Protein AF-A0AAN6NJM0-F1 (afdb_monomer_lite)

pLDDT: mean 88.99, std 8.84, range [52.94, 98.19]

Radius of gyration: 18.27 Å; chains: 1; bounding box: 36×40×53 Å

Sequence (162 aa):
MVAKKETVDYLEELTAKNPGFTWTGLATNMWLDWALDQGLFPISPSACTATIYDSGNVPSRLFTITMNQLLRLFATELGVKEEEFTVTRVKSADLEKDGHEKLAKGDYMGGINILMAWSFGEGEYNATVKEEDVANGLLGLPRGTEKGVEEWAREYVKSRGI

Foldseek 3Di:
DVVVVVVVVVQVVVCVVDVPDDDDDDDPADPVLVCQVVVVAQDHLVVLEHEAEDPQQDDWPRAPGTNVLLLCLSCVLVVHDSVSRHYHYDYLVVLQVVLVVCVVVVNNVSVSSPVCSLGHHDDPSCPDCPPVNDCCVVVVHDDHDPVNSSVVSNCSCVVVVD

InterPro domains:
  IPR051609 NmrA-type/Isoflavone reductase-like domain-containing protein [PTHR47706] (63-158)

Organism: NCBI:txid241081

Structure (mmCIF, N/CA/C/O backbone):
data_AF-A0AAN6NJM0-F1
#
_entry.id   AF-A0AAN6NJM0-F1
#
loop_
_atom_site.group_PDB
_atom_site.id
_atom_site.type_symbol
_atom_site.label_atom_id
_atom_site.label_alt_id
_atom_site.label_comp_id
_atom_site.label_asym_id
_atom_site.label_entity_id
_atom_site.label_seq_id
_atom_site.pdbx_PDB_ins_code
_atom_site.Cartn_x
_atom_site.Cartn_y
_atom_site.Cartn_z
_atom_site.occupancy
_atom_site.B_iso_or_equiv
_atom_site.auth_seq_id
_atom_site.auth_comp_id
_atom_site.auth_asym_id
_atom_site.auth_atom_id
_atom_site.pdbx_PDB_model_num
ATOM 1 N N . MET A 1 1 ? -3.745 -13.132 -15.757 1.00 52.94 1 MET A N 1
ATOM 2 C CA . MET A 1 1 ? -2.408 -12.811 -15.201 1.00 52.94 1 MET A CA 1
ATOM 3 C C . MET A 1 1 ? -1.279 -13.357 -16.066 1.00 52.94 1 MET A C 1
ATOM 5 O O . MET A 1 1 ? -0.349 -12.605 -16.309 1.00 52.94 1 MET A O 1
ATOM 9 N N . VAL A 1 2 ? -1.401 -14.575 -16.609 1.00 61.72 2 VAL A N 1
ATOM 10 C CA . VAL A 1 2 ? -0.442 -15.177 -17.561 1.00 61.72 2 VAL A CA 1
ATOM 11 C C . VAL A 1 2 ? -0.092 -14.240 -18.733 1.00 61.72 2 VAL A C 1
ATOM 13 O O . VAL A 1 2 ? 1.068 -13.877 -18.881 1.00 61.72 2 VAL A O 1
ATOM 16 N N . ALA A 1 3 ? -1.094 -13.679 -19.419 1.00 79.38 3 ALA A N 1
ATOM 17 C CA . ALA A 1 3 ? -0.875 -12.753 -20.539 1.00 79.38 3 ALA A CA 1
ATOM 18 C C . ALA A 1 3 ? -0.045 -11.496 -20.200 1.00 79.38 3 ALA A C 1
ATOM 20 O O . ALA A 1 3 ? 0.650 -10.968 -21.062 1.00 79.38 3 ALA A O 1
ATOM 21 N N . LYS A 1 4 ? -0.092 -10.997 -18.951 1.00 79.69 4 LYS A N 1
ATOM 22 C CA . LYS A 1 4 ? 0.707 -9.825 -18.546 1.00 79.69 4 LYS A CA 1
ATOM 23 C C . LYS A 1 4 ? 2.188 -10.187 -18.445 1.00 79.69 4 LYS A C 1
ATOM 25 O O . LYS A 1 4 ? 3.017 -9.438 -18.943 1.00 79.69 4 LYS A O 1
ATOM 30 N N . LYS A 1 5 ? 2.500 -11.338 -17.837 1.00 84.25 5 LYS A N 1
ATOM 31 C CA . LYS A 1 5 ? 3.874 -11.848 -17.765 1.00 84.25 5 LYS A CA 1
ATOM 32 C C . LYS A 1 5 ? 4.410 -12.172 -19.159 1.00 84.25 5 LYS A C 1
ATOM 34 O O . LYS A 1 5 ? 5.474 -11.690 -19.507 1.00 84.25 5 LYS A O 1
ATOM 39 N N . GLU A 1 6 ? 3.639 -12.893 -19.969 1.00 90.75 6 GLU A N 1
ATOM 40 C CA . GLU A 1 6 ? 4.032 -13.232 -21.345 1.00 90.75 6 GLU A CA 1
ATOM 41 C C . GLU A 1 6 ? 4.293 -11.985 -22.198 1.00 90.75 6 GLU A C 1
ATOM 43 O O . GLU A 1 6 ? 5.207 -11.974 -23.015 1.00 90.75 6 GLU A O 1
ATOM 48 N N . THR A 1 7 ? 3.526 -10.910 -21.986 1.00 91.62 7 THR A N 1
ATOM 49 C CA . THR A 1 7 ? 3.773 -9.626 -22.659 1.00 91.62 7 THR A CA 1
ATOM 50 C C . THR A 1 7 ? 5.133 -9.045 -22.272 1.00 91.62 7 THR A C 1
ATOM 52 O O . THR A 1 7 ? 5.855 -8.580 -23.146 1.00 91.62 7 THR A O 1
ATOM 55 N N . VAL A 1 8 ? 5.492 -9.065 -20.984 1.00 90.31 8 VAL A N 1
ATOM 56 C CA . VAL A 1 8 ? 6.802 -8.577 -20.516 1.00 90.31 8 VAL A CA 1
ATOM 57 C C . VAL A 1 8 ? 7.928 -9.439 -21.083 1.00 90.31 8 VAL A C 1
ATOM 59 O O . VAL A 1 8 ? 8.849 -8.890 -21.681 1.00 90.31 8 VAL A O 1
ATOM 62 N N . ASP A 1 9 ? 7.800 -10.765 -20.993 1.00 92.56 9 ASP A N 1
ATOM 63 C CA . ASP A 1 9 ? 8.782 -11.714 -21.534 1.00 92.56 9 ASP A CA 1
ATOM 64 C C . ASP A 1 9 ? 8.989 -11.472 -23.051 1.00 92.56 9 ASP A C 1
ATOM 66 O O . ASP A 1 9 ? 10.114 -11.423 -23.550 1.00 92.56 9 ASP A O 1
ATOM 70 N N . TYR A 1 10 ? 7.908 -11.211 -23.796 1.00 93.69 10 TYR A N 1
ATOM 71 C CA . TYR A 1 10 ? 7.975 -10.870 -25.219 1.00 93.69 10 TYR A CA 1
ATOM 72 C C . TYR A 1 10 ? 8.664 -9.521 -25.497 1.00 93.69 10 TYR A C 1
ATOM 74 O O . TYR A 1 10 ? 9.447 -9.405 -26.445 1.00 93.69 10 TYR A O 1
ATOM 82 N N . LEU A 1 11 ? 8.400 -8.491 -24.687 1.00 93.94 11 LEU A N 1
ATOM 83 C CA . LEU A 1 11 ? 9.058 -7.187 -24.819 1.00 93.94 11 LEU A CA 1
ATOM 84 C C . LEU A 1 11 ? 10.568 -7.293 -24.560 1.00 93.94 11 LEU A C 1
ATOM 86 O O . LEU A 1 11 ? 11.359 -6.680 -25.282 1.00 93.94 11 LEU A O 1
ATOM 90 N N . GLU A 1 12 ? 10.983 -8.102 -23.585 1.00 92.44 12 GLU A N 1
ATOM 91 C CA . GLU A 1 12 ? 12.394 -8.404 -23.322 1.00 92.44 12 GLU A CA 1
ATOM 92 C C . GLU A 1 12 ? 13.059 -9.078 -24.531 1.00 92.44 12 GLU A C 1
ATOM 94 O O . GLU A 1 12 ? 14.111 -8.622 -24.992 1.00 92.44 12 GLU A O 1
ATOM 99 N N . GLU A 1 13 ? 12.413 -10.084 -25.129 1.00 95.25 13 GLU A N 1
ATOM 100 C CA . GLU A 1 13 ? 12.913 -10.725 -26.350 1.00 95.25 13 GLU A CA 1
ATOM 101 C C . GLU A 1 13 ? 13.069 -9.750 -27.526 1.00 95.25 13 GLU A C 1
ATOM 103 O O . GLU A 1 13 ? 14.051 -9.821 -28.273 1.00 95.25 13 GLU A O 1
ATOM 108 N N . LEU A 1 14 ? 12.102 -8.850 -27.729 1.00 95.38 14 LEU A N 1
ATOM 109 C CA . LEU A 1 14 ? 12.163 -7.857 -28.802 1.00 95.38 14 LEU A CA 1
ATOM 110 C C . LEU A 1 14 ? 13.321 -6.881 -28.609 1.00 95.38 14 LEU A C 1
ATOM 112 O O . LEU A 1 14 ? 14.000 -6.551 -29.581 1.00 95.38 14 LEU A O 1
ATOM 116 N N . THR A 1 15 ? 13.564 -6.461 -27.370 1.00 95.06 15 THR A N 1
ATOM 117 C CA . THR A 1 15 ? 14.669 -5.561 -27.010 1.00 95.06 15 THR A CA 1
ATOM 118 C C . THR A 1 15 ? 16.018 -6.227 -27.289 1.00 95.06 15 THR A C 1
ATOM 120 O O . THR A 1 15 ? 16.903 -5.614 -27.880 1.00 95.06 15 THR A O 1
ATOM 123 N N . ALA A 1 16 ? 16.154 -7.522 -26.977 1.00 94.25 16 ALA A N 1
ATOM 124 C CA . ALA A 1 16 ? 17.363 -8.290 -27.277 1.00 94.25 16 ALA A CA 1
ATOM 125 C C . ALA A 1 16 ? 17.625 -8.442 -28.790 1.00 94.25 16 ALA A C 1
ATOM 127 O O . ALA A 1 16 ? 18.776 -8.459 -29.225 1.00 94.25 16 ALA A O 1
ATOM 128 N N . LYS A 1 17 ? 16.564 -8.546 -29.603 1.00 96.56 17 LYS A N 1
ATOM 129 C CA . LYS A 1 17 ? 16.654 -8.716 -31.066 1.00 96.56 17 LYS A CA 1
ATOM 130 C C . LYS A 1 17 ? 16.829 -7.393 -31.825 1.00 96.56 17 LYS A C 1
ATOM 132 O O . LYS A 1 17 ? 17.265 -7.419 -32.973 1.00 96.56 17 LYS A O 1
ATOM 137 N N . ASN A 1 18 ? 16.495 -6.252 -31.218 1.00 95.75 18 ASN A N 1
ATOM 138 C CA . ASN A 1 18 ? 16.452 -4.949 -31.886 1.00 95.75 18 ASN A CA 1
ATOM 139 C C . ASN A 1 18 ? 17.183 -3.879 -31.051 1.00 95.75 18 ASN A C 1
ATOM 141 O O . ASN A 1 18 ? 16.547 -3.224 -30.229 1.00 95.75 18 ASN A O 1
ATOM 145 N N . PRO A 1 19 ? 18.485 -3.617 -31.295 1.00 92.12 19 PRO A N 1
ATOM 146 C CA . PRO A 1 19 ? 19.286 -2.696 -30.473 1.00 92.12 19 PRO A CA 1
ATOM 147 C C . PRO A 1 19 ? 18.776 -1.246 -30.387 1.00 92.12 19 PRO A C 1
ATOM 149 O O . PRO A 1 19 ? 19.185 -0.508 -29.498 1.00 92.12 19 PRO A O 1
ATOM 152 N N . GLY A 1 20 ? 17.918 -0.816 -31.318 1.00 94.19 20 GLY A N 1
ATOM 153 C CA . GLY A 1 20 ? 17.300 0.516 -31.316 1.00 94.19 20 GLY A CA 1
ATOM 154 C C . GLY A 1 20 ? 15.923 0.586 -30.646 1.00 94.19 20 GLY A C 1
ATOM 155 O O . GLY A 1 20 ? 15.314 1.652 -30.646 1.00 94.19 20 GLY A O 1
ATOM 156 N N . PHE A 1 21 ? 15.403 -0.529 -30.128 1.00 93.56 21 PHE A N 1
ATOM 157 C CA . PHE A 1 21 ? 14.103 -0.606 -29.466 1.00 93.56 21 PHE A CA 1
ATOM 158 C C . PHE A 1 21 ? 14.290 -0.705 -27.953 1.00 93.56 21 PHE A C 1
ATOM 160 O O . PHE A 1 21 ? 15.122 -1.473 -27.483 1.00 93.56 21 PHE A O 1
ATOM 167 N N . THR A 1 22 ? 13.491 0.040 -27.192 1.00 90.56 22 THR A N 1
ATOM 168 C CA . THR A 1 22 ? 13.408 -0.059 -25.731 1.00 90.56 22 THR A CA 1
ATOM 169 C C . THR A 1 22 ? 11.948 0.023 -25.295 1.00 90.56 22 THR A C 1
ATOM 171 O O . THR A 1 22 ? 11.097 0.544 -26.020 1.00 90.56 22 THR A O 1
ATOM 174 N N . TRP A 1 23 ? 11.644 -0.490 -24.102 1.00 88.94 23 TRP A N 1
ATOM 175 C CA . TRP A 1 23 ? 10.324 -0.364 -23.489 1.00 88.94 23 TRP A CA 1
ATOM 176 C C . TRP A 1 23 ? 10.442 0.096 -22.035 1.00 88.94 23 TRP A C 1
ATOM 178 O O . TRP A 1 23 ? 11.493 -0.006 -21.404 1.00 88.94 23 TRP A O 1
ATOM 188 N N . THR A 1 24 ? 9.356 0.643 -21.498 1.00 85.25 24 THR A N 1
ATOM 189 C CA . THR A 1 24 ? 9.261 1.057 -20.096 1.00 85.25 24 THR A CA 1
ATOM 190 C C . THR A 1 24 ? 7.875 0.710 -19.578 1.00 85.25 24 THR A C 1
ATOM 192 O O . THR A 1 24 ? 6.870 1.101 -20.170 1.00 85.25 24 THR A O 1
ATOM 195 N N . GLY A 1 25 ? 7.817 -0.035 -18.476 1.00 82.38 25 GLY A N 1
ATOM 196 C CA . GLY A 1 25 ? 6.580 -0.298 -17.750 1.00 82.38 25 GLY A CA 1
ATOM 197 C C . GLY A 1 25 ? 6.325 0.790 -16.713 1.00 82.38 25 GLY A C 1
ATOM 198 O O . GLY A 1 25 ? 7.211 1.109 -15.925 1.00 82.38 25 GLY A O 1
ATOM 199 N N . LEU A 1 26 ? 5.111 1.340 -16.689 1.00 77.56 26 LEU A N 1
ATOM 200 C CA . LEU A 1 26 ? 4.672 2.265 -15.644 1.00 77.56 26 LEU A CA 1
ATOM 201 C C . LEU A 1 26 ? 3.719 1.535 -14.697 1.00 77.56 26 LEU A C 1
ATOM 203 O O . LEU A 1 26 ? 2.643 1.097 -15.101 1.00 77.56 26 LEU A O 1
ATOM 207 N N . ALA A 1 27 ? 4.116 1.415 -13.433 1.00 73.94 27 ALA A N 1
ATOM 208 C CA . ALA A 1 27 ? 3.266 0.917 -12.359 1.00 73.94 27 ALA A CA 1
ATOM 209 C C . ALA A 1 27 ? 2.858 2.099 -11.472 1.00 73.94 27 ALA A C 1
ATOM 211 O O . ALA A 1 27 ? 3.685 2.666 -10.766 1.00 73.94 27 ALA A O 1
ATOM 212 N N . THR A 1 28 ? 1.587 2.492 -11.522 1.00 71.25 28 THR A N 1
ATOM 213 C CA . THR A 1 28 ? 1.074 3.699 -10.847 1.00 71.25 28 THR A CA 1
ATOM 214 C C . THR A 1 28 ? 0.463 3.411 -9.470 1.00 71.25 28 THR A C 1
ATOM 216 O O . THR A 1 28 ? -0.450 4.114 -9.051 1.00 71.25 28 THR A O 1
ATOM 219 N N . ASN A 1 29 ? 0.968 2.388 -8.769 1.00 68.50 29 ASN A N 1
ATOM 220 C CA . ASN A 1 29 ? 0.467 1.894 -7.478 1.00 68.50 29 ASN A CA 1
ATOM 221 C C . ASN A 1 29 ? -1.028 1.502 -7.468 1.00 68.50 29 ASN A C 1
ATOM 223 O O . ASN A 1 29 ? -1.707 1.474 -8.495 1.00 68.50 29 ASN A O 1
ATOM 227 N N . MET A 1 30 ? -1.509 1.078 -6.297 1.00 71.56 30 MET A N 1
ATOM 228 C CA . MET A 1 30 ? -2.887 0.640 -6.063 1.00 71.56 30 MET A CA 1
ATOM 229 C C . MET A 1 30 ? -3.846 1.835 -5.956 1.00 71.56 30 MET A C 1
ATOM 231 O O . MET A 1 30 ? -3.475 2.874 -5.413 1.00 71.56 30 MET A O 1
ATOM 235 N N . TRP A 1 31 ? -5.095 1.664 -6.405 1.00 78.00 31 TRP A N 1
ATOM 236 C CA . TRP A 1 31 ? -6.207 2.590 -6.134 1.00 78.00 31 TRP A CA 1
ATOM 237 C C . TRP A 1 31 ? -6.590 2.540 -4.648 1.00 78.00 31 TRP A C 1
ATOM 239 O O . TRP A 1 31 ? -7.512 1.831 -4.245 1.00 78.00 31 TRP A O 1
ATOM 249 N N . LEU A 1 32 ? -5.787 3.204 -3.820 1.00 83.00 32 LEU A N 1
ATOM 250 C CA . LEU A 1 32 ? -5.793 3.067 -2.366 1.00 83.00 32 LEU A CA 1
ATOM 251 C C . LEU A 1 32 ? -7.066 3.604 -1.711 1.00 83.00 32 LEU A C 1
ATOM 253 O O . LEU A 1 32 ? -7.609 2.957 -0.823 1.00 83.00 32 LEU A O 1
ATOM 257 N N . ASP A 1 33 ? -7.537 4.763 -2.155 1.00 88.44 33 ASP A N 1
ATOM 258 C CA . ASP A 1 33 ? -8.781 5.380 -1.698 1.00 88.44 33 ASP A CA 1
ATOM 259 C C . ASP A 1 33 ? -9.976 4.451 -1.936 1.00 88.44 33 ASP A C 1
ATOM 261 O O . ASP A 1 33 ? -10.717 4.145 -1.007 1.00 88.44 33 ASP A O 1
ATOM 265 N N . TRP A 1 34 ? -10.088 3.899 -3.144 1.00 87.75 34 TRP A N 1
ATOM 266 C CA . TRP A 1 34 ? -11.106 2.904 -3.458 1.00 87.75 34 TRP A CA 1
ATOM 267 C C . TRP A 1 34 ? -10.944 1.629 -2.618 1.00 87.75 34 TRP A C 1
ATOM 269 O O . TRP A 1 34 ? -11.927 1.115 -2.094 1.00 87.75 34 TRP A O 1
ATOM 279 N N . ALA A 1 35 ? -9.720 1.116 -2.449 1.00 87.00 35 ALA A N 1
ATOM 280 C CA . ALA A 1 35 ? -9.480 -0.089 -1.652 1.00 87.00 35 ALA A CA 1
ATOM 281 C C . ALA A 1 35 ? -9.878 0.098 -0.177 1.00 87.00 35 ALA A C 1
ATOM 283 O O . ALA A 1 35 ? -10.444 -0.818 0.420 1.00 87.00 35 ALA A O 1
ATOM 284 N N . LEU A 1 36 ? -9.619 1.278 0.393 1.00 90.25 36 LEU A N 1
ATOM 285 C CA . LEU A 1 36 ? -10.069 1.651 1.733 1.00 90.25 36 LEU A CA 1
ATOM 286 C C . LEU A 1 36 ? -11.595 1.746 1.805 1.00 90.25 36 LEU A C 1
ATOM 288 O O . LEU A 1 36 ? -12.194 1.131 2.687 1.00 90.25 36 LEU A O 1
ATOM 292 N N . ASP A 1 37 ? -12.221 2.434 0.846 1.00 90.44 37 ASP A N 1
ATOM 293 C CA . ASP A 1 37 ? -13.677 2.597 0.779 1.00 90.44 37 ASP A CA 1
ATOM 294 C C . ASP A 1 37 ? -14.402 1.239 0.629 1.00 90.44 37 ASP A C 1
ATOM 296 O O . ASP A 1 37 ? -15.508 1.060 1.134 1.00 90.44 37 ASP A O 1
ATOM 300 N N . GLN A 1 38 ? -13.788 0.262 -0.050 1.00 88.00 38 GLN A N 1
ATOM 301 C CA . GLN A 1 38 ? -14.327 -1.098 -0.198 1.00 88.00 38 GLN A CA 1
ATOM 302 C C . GLN A 1 38 ? -13.973 -2.044 0.963 1.00 88.00 38 GLN A C 1
ATOM 304 O O . GLN A 1 38 ? -14.394 -3.201 0.949 1.00 88.00 38 GLN A O 1
ATOM 309 N N . GLY A 1 39 ? -13.173 -1.607 1.942 1.00 87.38 39 GLY A N 1
ATOM 310 C CA . GLY A 1 39 ? -12.680 -2.480 3.014 1.00 87.38 39 GLY A CA 1
ATOM 311 C C . GLY A 1 39 ? -11.749 -3.597 2.522 1.00 87.38 39 GLY A C 1
ATOM 312 O O . GLY A 1 39 ? -11.606 -4.624 3.178 1.00 87.38 39 GLY A O 1
ATOM 313 N N . LEU A 1 40 ? -11.122 -3.412 1.357 1.00 83.62 40 LEU A N 1
ATOM 314 C CA . LEU A 1 40 ? -10.143 -4.336 0.769 1.00 83.62 40 LEU A CA 1
ATOM 315 C C . LEU A 1 40 ? -8.712 -4.035 1.224 1.00 83.62 40 LEU A C 1
ATOM 317 O O . LEU A 1 40 ? -7.764 -4.690 0.787 1.00 83.62 40 LEU A O 1
ATOM 321 N N . PHE A 1 41 ? -8.555 -3.031 2.084 1.00 89.62 41 PHE A N 1
ATOM 322 C CA . PHE A 1 41 ? -7.283 -2.638 2.652 1.00 89.62 41 PHE A CA 1
ATOM 323 C C . PHE A 1 41 ? -7.155 -3.110 4.112 1.00 89.62 41 PHE A C 1
ATOM 325 O O . PHE A 1 41 ? -8.145 -3.086 4.844 1.00 89.62 41 PHE A O 1
ATOM 332 N N . PRO A 1 42 ? -5.952 -3.498 4.575 1.00 90.88 42 PRO A N 1
ATOM 333 C CA . PRO A 1 42 ? -5.751 -4.005 5.934 1.00 90.88 42 PRO A CA 1
ATOM 334 C C . PRO A 1 42 ? -6.067 -2.997 7.047 1.00 90.88 42 PRO A C 1
ATOM 336 O O . PRO A 1 42 ? -6.256 -3.407 8.185 1.00 90.88 42 PRO A O 1
ATOM 339 N N . ILE A 1 43 ? -6.112 -1.696 6.752 1.00 93.69 43 ILE A N 1
ATOM 340 C CA . ILE A 1 43 ? -6.457 -0.639 7.713 1.00 93.69 43 ILE A CA 1
ATOM 341 C C . ILE A 1 43 ? -7.800 -0.031 7.318 1.00 93.69 43 ILE A C 1
ATOM 343 O O . ILE A 1 43 ? -7.981 0.352 6.168 1.00 93.69 43 ILE A O 1
ATOM 347 N N . SER A 1 44 ? -8.716 0.104 8.274 1.00 95.44 44 SER A N 1
ATOM 348 C CA . SER A 1 44 ? -9.986 0.808 8.104 1.00 95.44 44 SER A CA 1
ATOM 349 C C . SER A 1 44 ? -10.075 1.959 9.111 1.00 95.44 44 SER A C 1
ATOM 351 O O . SER A 1 44 ? -10.326 1.713 10.296 1.00 95.44 44 SER A O 1
ATOM 353 N N . PRO A 1 45 ? -9.885 3.213 8.655 1.00 94.38 45 PRO A N 1
ATOM 354 C CA . PRO A 1 45 ? -10.007 4.394 9.507 1.00 94.38 45 PRO A CA 1
ATOM 355 C C . PRO A 1 45 ? -11.423 4.560 10.068 1.00 94.38 45 PRO A C 1
ATOM 357 O O . PRO A 1 45 ? -11.589 4.772 11.261 1.00 94.38 45 PRO A O 1
ATOM 360 N N . SER A 1 46 ? -12.454 4.364 9.239 1.00 92.88 46 SER A N 1
ATOM 361 C CA . SER A 1 46 ? -13.861 4.521 9.640 1.00 92.88 46 SER A CA 1
ATOM 362 C C . SER A 1 46 ? -14.320 3.506 10.688 1.00 92.88 46 SER A C 1
ATOM 364 O O . SER A 1 46 ? -15.253 3.776 11.439 1.00 92.88 46 SER A O 1
ATOM 366 N N . ALA A 1 47 ? -13.704 2.321 10.716 1.00 95.19 47 ALA A N 1
ATOM 367 C CA . ALA A 1 47 ? -14.009 1.282 11.693 1.00 95.19 47 ALA A CA 1
ATOM 368 C C . ALA A 1 47 ? -13.044 1.278 12.889 1.00 95.19 47 ALA A C 1
ATOM 370 O O . ALA A 1 47 ? -13.214 0.448 13.779 1.00 95.19 47 ALA A O 1
ATOM 371 N N . CYS A 1 48 ? -12.020 2.141 12.901 1.00 96.06 48 CYS A N 1
ATOM 372 C CA . CYS A 1 48 ? -10.902 2.073 13.845 1.00 96.06 48 CYS A CA 1
ATOM 373 C C . CYS A 1 48 ? -10.346 0.643 13.969 1.00 96.06 48 CYS A C 1
ATOM 375 O O . CYS A 1 48 ? -10.203 0.093 15.061 1.00 96.06 48 CYS A O 1
ATOM 377 N N . THR A 1 49 ? -10.058 -0.002 12.837 1.00 97.31 49 THR A N 1
ATOM 378 C CA . THR A 1 49 ? -9.451 -1.343 12.825 1.00 97.31 49 THR A CA 1
ATOM 379 C C . THR A 1 49 ? -8.219 -1.371 11.940 1.00 97.31 49 THR A C 1
ATOM 381 O O . THR A 1 49 ? -8.135 -0.654 10.942 1.00 97.31 49 THR A O 1
ATOM 384 N N . ALA A 1 50 ? -7.256 -2.211 12.299 1.00 97.00 50 ALA A N 1
ATOM 385 C CA . ALA A 1 50 ? -6.081 -2.449 11.481 1.00 97.00 50 ALA A CA 1
ATOM 386 C C . ALA A 1 50 ? -5.626 -3.900 11.600 1.00 97.00 50 ALA A C 1
ATOM 388 O O . ALA A 1 50 ? -5.541 -4.458 12.689 1.00 97.00 50 ALA A O 1
ATOM 389 N N . THR A 1 51 ? -5.286 -4.504 10.474 1.00 96.06 51 THR A N 1
ATOM 390 C CA . THR A 1 51 ? -4.507 -5.732 10.403 1.00 96.06 51 THR A CA 1
ATOM 391 C C . THR A 1 51 ? -3.082 -5.346 10.055 1.00 96.06 51 THR A C 1
ATOM 393 O O . THR A 1 51 ? -2.860 -4.699 9.038 1.00 96.06 51 THR A O 1
ATOM 396 N N . ILE A 1 52 ? -2.126 -5.714 10.902 1.00 95.44 52 ILE A N 1
ATOM 397 C CA . ILE A 1 52 ? -0.704 -5.415 10.732 1.00 95.44 52 ILE A CA 1
ATOM 398 C C . ILE A 1 52 ? 0.034 -6.717 10.459 1.00 95.44 52 ILE A C 1
ATOM 400 O O . ILE A 1 52 ? -0.094 -7.683 11.218 1.00 95.44 52 ILE A O 1
ATOM 404 N N . TYR A 1 53 ? 0.803 -6.731 9.375 1.00 94.50 53 TYR A N 1
ATOM 405 C CA . TYR A 1 53 ? 1.573 -7.897 8.970 1.00 94.50 53 TYR A CA 1
ATOM 406 C C . TYR A 1 53 ? 2.975 -7.870 9.574 1.00 94.50 53 TYR A C 1
ATOM 408 O O . TYR A 1 53 ? 3.622 -6.823 9.614 1.00 94.50 53 TYR A O 1
ATOM 416 N N . ASP A 1 54 ? 3.417 -9.023 10.076 1.00 95.19 54 ASP A N 1
ATOM 417 C CA . ASP A 1 54 ? 4.700 -9.207 10.757 1.00 95.19 54 ASP A CA 1
ATOM 418 C C . ASP A 1 54 ? 4.934 -8.146 11.859 1.00 95.19 54 ASP A C 1
ATOM 420 O O . ASP A 1 54 ? 4.157 -8.086 12.823 1.00 95.19 54 ASP A O 1
ATOM 424 N N . SER A 1 55 ? 5.983 -7.310 11.778 1.00 95.25 55 SER A N 1
ATOM 425 C CA . SER A 1 55 ? 6.182 -6.217 12.744 1.00 95.25 55 SER A CA 1
ATOM 426 C C . SER A 1 55 ? 5.456 -4.925 12.352 1.00 95.25 55 SER A C 1
ATOM 428 O O . SER A 1 55 ? 5.182 -4.091 13.224 1.00 95.25 55 SER A O 1
ATOM 430 N N . GLY A 1 56 ? 5.140 -4.754 11.065 1.00 93.25 56 GLY A N 1
ATOM 431 C CA . GLY A 1 56 ? 4.540 -3.544 10.508 1.00 93.25 56 GLY A CA 1
ATOM 432 C C . GLY A 1 56 ? 5.482 -2.342 10.433 1.00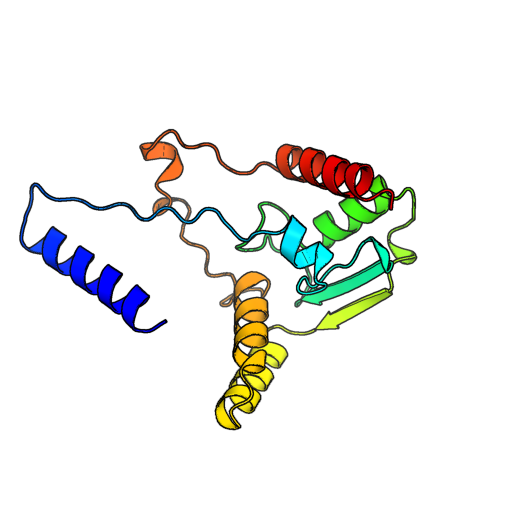 93.25 56 GLY A C 1
ATOM 433 O O . GLY A 1 56 ? 4.999 -1.229 10.230 1.00 93.25 56 GLY A O 1
ATOM 434 N N . ASN A 1 57 ? 6.795 -2.541 10.621 1.00 93.06 57 ASN A N 1
ATOM 435 C CA . ASN A 1 57 ? 7.820 -1.483 10.654 1.00 93.06 57 ASN A CA 1
ATOM 436 C C . ASN A 1 57 ? 8.683 -1.413 9.393 1.00 93.06 57 ASN A C 1
ATOM 438 O O . ASN A 1 57 ? 9.681 -0.695 9.362 1.00 93.06 57 ASN A O 1
ATOM 442 N N . VAL A 1 58 ? 8.314 -2.157 8.358 1.00 87.69 58 VAL A N 1
ATOM 443 C CA . VAL A 1 58 ? 9.010 -2.146 7.077 1.00 87.69 58 VAL A CA 1
ATOM 444 C C . VAL A 1 58 ? 8.141 -1.416 6.044 1.00 87.69 58 VAL A C 1
ATOM 446 O O . VAL A 1 58 ? 6.927 -1.642 6.014 1.00 87.69 58 VAL A O 1
ATOM 449 N N . PRO A 1 59 ? 8.708 -0.490 5.242 1.00 84.56 59 PRO A N 1
ATOM 450 C CA . PRO A 1 59 ? 7.959 0.174 4.181 1.00 84.56 59 PRO A CA 1
ATOM 451 C C . PRO A 1 59 ? 7.401 -0.842 3.182 1.00 84.56 59 PRO A C 1
ATOM 453 O O . PRO A 1 59 ? 8.104 -1.765 2.769 1.00 84.56 59 PRO A O 1
ATOM 456 N N . SER A 1 60 ? 6.134 -0.667 2.812 1.00 74.00 60 SER A N 1
ATOM 457 C CA . SER A 1 60 ? 5.425 -1.563 1.894 1.00 74.00 60 SER A CA 1
ATOM 458 C C . SER A 1 60 ? 5.795 -1.298 0.432 1.00 74.00 60 SER A C 1
ATOM 460 O O . SER A 1 60 ? 6.127 -0.182 0.048 1.00 74.00 60 SER A O 1
ATOM 462 N N . ARG A 1 61 ? 5.608 -2.298 -0.438 1.00 69.25 61 ARG A N 1
ATOM 463 C CA . ARG A 1 61 ? 5.691 -2.130 -1.900 1.00 69.25 61 ARG A CA 1
ATOM 464 C C . ARG A 1 61 ? 4.668 -1.128 -2.459 1.00 69.25 61 ARG A C 1
ATOM 466 O O . ARG A 1 61 ? 4.846 -0.623 -3.564 1.00 69.25 61 ARG A O 1
ATOM 473 N N . LEU A 1 62 ? 3.587 -0.872 -1.721 1.00 71.06 62 LEU A N 1
ATOM 474 C CA . LEU A 1 62 ? 2.477 -0.024 -2.156 1.00 71.06 62 LEU A CA 1
ATOM 475 C C . LEU A 1 62 ? 2.610 1.436 -1.689 1.00 71.06 62 LEU A C 1
ATOM 477 O O . LEU A 1 62 ? 2.056 2.321 -2.344 1.00 71.06 62 LEU A O 1
ATOM 481 N N . PHE A 1 63 ? 3.345 1.702 -0.599 1.00 72.38 63 PHE A N 1
ATOM 482 C CA . PHE A 1 63 ? 3.474 3.037 0.007 1.00 72.38 63 PHE A CA 1
ATOM 483 C C . PHE A 1 63 ? 4.893 3.298 0.494 1.00 72.38 63 PHE A C 1
ATOM 485 O O . PHE A 1 63 ? 5.579 2.405 0.972 1.00 72.38 63 PHE A O 1
ATOM 492 N N . THR A 1 64 ? 5.300 4.562 0.487 1.00 79.44 64 THR A N 1
ATOM 493 C CA . THR A 1 64 ? 6.623 4.984 0.969 1.00 79.44 64 THR A CA 1
ATOM 494 C C . THR A 1 64 ? 6.770 4.984 2.494 1.00 79.44 64 THR A C 1
ATOM 496 O O . THR A 1 64 ? 7.809 5.405 2.988 1.00 79.44 64 THR A O 1
ATOM 499 N N . ILE A 1 65 ? 5.755 4.524 3.235 1.00 87.50 65 ILE A N 1
ATOM 500 C CA . ILE A 1 65 ? 5.739 4.430 4.701 1.00 87.50 65 ILE A CA 1
ATOM 501 C C . ILE A 1 65 ? 5.371 3.016 5.170 1.00 87.50 65 ILE A C 1
ATOM 503 O O . ILE A 1 65 ? 4.877 2.182 4.407 1.00 87.50 65 ILE A O 1
ATOM 507 N N . THR A 1 66 ? 5.610 2.753 6.449 1.00 91.75 66 THR A N 1
ATOM 508 C CA . THR A 1 66 ? 5.276 1.498 7.137 1.00 91.75 66 THR A CA 1
ATOM 509 C C . THR A 1 66 ? 3.789 1.420 7.515 1.00 91.75 66 THR A C 1
ATOM 511 O O . THR A 1 66 ? 3.097 2.439 7.588 1.00 91.75 66 THR A O 1
ATOM 514 N N . MET A 1 67 ? 3.288 0.218 7.827 1.00 92.88 67 MET A N 1
ATOM 515 C CA . MET A 1 67 ? 1.904 0.044 8.301 1.00 92.88 67 MET A CA 1
ATOM 516 C C . MET A 1 67 ? 1.656 0.758 9.635 1.00 92.88 67 MET A C 1
ATOM 518 O O . MET A 1 67 ? 0.604 1.368 9.812 1.00 92.88 67 MET A O 1
ATOM 522 N N . ASN A 1 68 ? 2.630 0.729 10.552 1.00 95.12 68 ASN A N 1
ATOM 523 C CA . ASN A 1 68 ? 2.527 1.431 11.834 1.00 95.12 68 ASN A CA 1
ATOM 524 C C . ASN A 1 68 ? 2.513 2.959 11.647 1.00 95.12 68 ASN A C 1
ATOM 526 O O . ASN A 1 68 ? 1.744 3.648 12.315 1.00 95.12 68 ASN A O 1
ATOM 530 N N . GLN A 1 69 ? 3.309 3.505 10.718 1.00 94.50 69 GLN A N 1
ATOM 531 C CA . GLN A 1 69 ? 3.236 4.933 10.377 1.00 94.50 69 GLN A CA 1
ATOM 532 C C . GLN A 1 69 ? 1.875 5.298 9.772 1.00 94.50 69 GLN A C 1
ATOM 534 O O . GLN A 1 69 ? 1.309 6.322 10.142 1.00 94.50 69 GLN A O 1
ATOM 539 N N . LEU A 1 70 ? 1.328 4.462 8.883 1.00 93.31 70 LEU A N 1
ATOM 540 C CA . LEU A 1 70 ? 0.022 4.710 8.269 1.00 93.31 70 LEU A CA 1
ATOM 541 C C . LEU A 1 70 ? -1.116 4.672 9.302 1.00 93.31 70 LEU A C 1
ATOM 543 O O . LEU A 1 70 ? -1.999 5.526 9.273 1.00 93.31 70 LEU A O 1
ATOM 547 N N . LEU A 1 71 ? -1.072 3.727 10.245 1.00 96.19 71 LEU A N 1
ATOM 548 C CA . LEU A 1 71 ? -2.004 3.667 11.372 1.00 96.19 71 LEU A CA 1
ATOM 549 C C . LEU A 1 71 ? -1.954 4.951 12.211 1.00 96.19 71 LEU A C 1
ATOM 551 O O . LEU A 1 71 ? -2.989 5.568 12.455 1.00 96.19 71 LEU A O 1
ATOM 555 N N . ARG A 1 72 ? -0.748 5.374 12.613 1.00 96.31 72 ARG A N 1
ATOM 556 C CA . ARG A 1 72 ? -0.530 6.613 13.375 1.00 96.31 72 ARG A CA 1
ATOM 557 C C . ARG A 1 72 ? -1.049 7.838 12.637 1.00 96.31 72 ARG A C 1
ATOM 559 O O . ARG A 1 72 ? -1.647 8.721 13.252 1.00 96.31 72 ARG A O 1
ATOM 566 N N . LEU A 1 73 ? -0.818 7.894 11.330 1.00 95.44 73 LEU A N 1
ATOM 567 C CA . LEU A 1 73 ? -1.294 8.974 10.482 1.00 95.44 73 LEU A CA 1
ATOM 568 C C . LEU A 1 73 ? -2.823 9.045 10.498 1.00 95.44 73 LEU A C 1
ATOM 570 O O . LEU A 1 73 ? -3.371 10.107 10.769 1.00 95.44 73 LEU A O 1
ATOM 574 N N . PHE A 1 74 ? -3.519 7.922 10.311 1.00 96.75 74 PHE A N 1
ATOM 575 C CA . PHE A 1 74 ? -4.979 7.912 10.401 1.00 96.75 74 PHE A CA 1
ATOM 576 C C . PHE A 1 74 ? -5.493 8.250 11.800 1.00 96.75 74 PHE A C 1
ATOM 578 O O . PHE A 1 74 ? -6.421 9.041 11.906 1.00 96.75 74 PHE A O 1
ATOM 585 N N . ALA A 1 75 ? -4.880 7.731 12.866 1.00 97.44 75 ALA A N 1
ATOM 586 C CA . ALA A 1 75 ? -5.251 8.110 14.230 1.00 97.44 75 ALA A CA 1
ATOM 587 C C . ALA A 1 75 ? -5.132 9.632 14.443 1.00 97.44 75 ALA A C 1
ATOM 589 O O . ALA A 1 75 ? -6.052 10.268 14.953 1.00 97.44 75 ALA A O 1
ATOM 590 N N . THR A 1 76 ? -4.039 10.226 13.952 1.00 97.00 76 THR A N 1
ATOM 591 C CA . THR A 1 76 ? -3.798 11.676 14.005 1.00 97.00 76 THR A CA 1
ATOM 592 C C . THR A 1 76 ? -4.865 12.459 13.244 1.00 97.00 76 THR A C 1
ATOM 594 O O . THR A 1 76 ? -5.418 13.413 13.786 1.00 97.00 76 THR A O 1
ATOM 597 N N . GLU A 1 77 ? -5.177 12.063 12.008 1.00 96.75 77 GLU A N 1
ATOM 598 C CA . GLU A 1 77 ? -6.154 12.773 11.171 1.00 96.75 77 GLU A CA 1
ATOM 599 C C . GLU A 1 77 ? -7.598 12.621 11.675 1.00 96.75 77 GLU A C 1
ATOM 601 O O . GLU A 1 77 ? -8.390 13.546 11.522 1.00 96.75 77 GLU A O 1
ATOM 606 N N . LEU A 1 78 ? -7.923 11.505 12.334 1.00 96.50 78 LEU A N 1
ATOM 607 C CA . LEU A 1 78 ? -9.211 11.287 13.004 1.00 96.50 78 LEU A CA 1
ATOM 608 C C . LEU A 1 78 ? -9.299 11.972 14.382 1.00 96.50 78 LEU A C 1
ATOM 610 O O . LEU A 1 78 ? -10.370 12.029 14.981 1.00 96.50 78 LEU A O 1
ATOM 614 N N . GLY A 1 79 ? -8.182 12.478 14.919 1.00 96.12 79 GLY A N 1
ATOM 615 C CA . GLY A 1 79 ? -8.130 13.075 16.257 1.00 96.12 79 GLY A CA 1
ATOM 616 C C . GLY A 1 79 ? -8.305 12.068 17.401 1.00 96.12 79 GLY A C 1
ATOM 617 O O . GLY A 1 79 ? -8.704 12.459 18.500 1.00 96.12 79 GLY A O 1
ATOM 618 N N . VAL A 1 80 ? -8.005 10.792 17.155 1.00 96.56 80 VAL A N 1
ATOM 619 C CA . VAL A 1 80 ? -8.086 9.694 18.132 1.00 96.56 80 VAL A CA 1
ATOM 620 C C . VAL A 1 80 ? -6.691 9.202 18.504 1.00 96.56 80 VAL A C 1
ATOM 622 O O . VAL A 1 80 ? -5.695 9.529 17.854 1.00 96.56 80 VAL A O 1
ATOM 625 N N . LYS A 1 81 ? -6.588 8.398 19.561 1.00 96.69 81 LYS A N 1
ATOM 626 C CA . LYS A 1 81 ? -5.321 7.744 19.902 1.00 96.69 81 LYS A CA 1
ATOM 627 C C . LYS A 1 81 ? -5.122 6.456 19.104 1.00 96.69 81 LYS A C 1
ATOM 629 O O . LYS A 1 81 ? -6.085 5.784 18.746 1.00 96.69 81 LYS A O 1
ATOM 634 N N . GLU A 1 82 ? -3.866 6.068 18.881 1.00 95.31 82 GLU A N 1
ATOM 635 C CA . GLU A 1 82 ? -3.530 4.802 18.208 1.00 95.31 82 GLU A CA 1
ATOM 636 C C . GLU A 1 82 ? -4.146 3.587 18.921 1.00 95.31 82 GLU A C 1
ATOM 638 O O . GLU A 1 82 ? -4.559 2.638 18.262 1.00 95.31 82 GLU A O 1
ATOM 643 N N . GLU A 1 83 ? -4.269 3.619 20.253 1.00 95.88 83 GLU A N 1
ATOM 644 C CA . GLU A 1 83 ? -4.822 2.508 21.041 1.00 95.88 83 GLU A CA 1
ATOM 645 C C . GLU A 1 83 ? -6.337 2.329 20.875 1.00 95.88 83 GLU A C 1
ATOM 647 O O . GLU A 1 83 ? -6.885 1.312 21.299 1.00 95.88 83 GLU A O 1
ATOM 652 N N . GLU A 1 84 ? -7.022 3.303 20.270 1.00 96.81 84 GLU A N 1
ATOM 653 C CA . GLU A 1 84 ? -8.441 3.186 19.926 1.00 96.81 84 GLU A CA 1
ATOM 654 C C . GLU A 1 84 ? -8.649 2.312 18.684 1.00 96.81 84 GLU A C 1
ATOM 656 O O . GLU A 1 84 ? -9.749 1.800 18.467 1.00 96.81 84 GLU A O 1
ATOM 661 N N . PHE A 1 85 ? -7.595 2.076 17.893 1.00 98.00 85 PHE A N 1
ATOM 662 C CA . PHE A 1 85 ? -7.651 1.101 16.818 1.00 98.00 85 PHE A CA 1
ATOM 663 C C . PHE A 1 85 ? -7.562 -0.321 17.366 1.00 98.00 85 PHE A C 1
ATOM 665 O O . PHE A 1 85 ? -6.614 -0.708 18.050 1.00 98.00 85 PHE A O 1
ATOM 672 N N . THR A 1 86 ? -8.516 -1.159 16.972 1.00 98.19 86 THR A N 1
ATOM 673 C CA . THR A 1 86 ? -8.415 -2.601 17.199 1.00 98.19 86 THR A CA 1
ATOM 674 C C . THR A 1 86 ? -7.403 -3.191 16.219 1.00 98.19 86 THR A C 1
ATOM 676 O O . THR A 1 86 ? -7.683 -3.325 15.024 1.00 98.19 86 THR A O 1
ATOM 679 N N . VAL A 1 87 ? -6.218 -3.541 16.726 1.00 98.00 87 VAL A N 1
ATOM 680 C CA . VAL A 1 87 ? -5.112 -4.085 15.926 1.00 98.00 87 VAL A CA 1
ATOM 681 C C . VAL A 1 87 ? -5.085 -5.614 15.972 1.00 98.00 87 VAL A C 1
ATOM 683 O O . VAL A 1 87 ? -4.884 -6.215 17.026 1.00 98.00 87 VAL A O 1
ATOM 686 N N . THR A 1 88 ? -5.200 -6.248 14.807 1.00 97.69 88 THR A N 1
ATOM 687 C CA . THR A 1 88 ? -4.941 -7.680 14.600 1.00 97.69 88 THR A CA 1
ATOM 688 C C . THR A 1 88 ? -3.555 -7.858 13.992 1.00 97.69 88 THR A C 1
ATOM 690 O O . THR A 1 88 ? -3.214 -7.173 13.034 1.00 97.69 88 THR A O 1
ATOM 693 N N . ARG A 1 89 ? -2.739 -8.778 14.516 1.00 96.88 89 ARG A N 1
ATOM 694 C CA . ARG A 1 89 ? -1.421 -9.090 13.938 1.00 96.88 89 ARG A CA 1
ATOM 695 C C . ARG A 1 89 ? -1.432 -10.435 13.233 1.00 96.88 89 ARG A C 1
ATOM 697 O O . ARG A 1 89 ? -1.926 -11.411 13.792 1.00 96.88 89 ARG A O 1
ATOM 704 N N . VAL A 1 90 ? -0.868 -10.480 12.031 1.00 96.75 90 VAL A N 1
ATOM 705 C CA . VAL A 1 90 ? -0.849 -11.672 11.172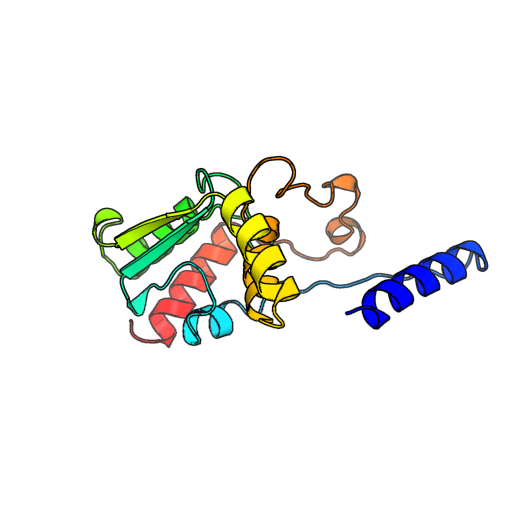 1.00 96.75 90 VAL A CA 1
ATOM 706 C C . VAL A 1 90 ? 0.550 -11.856 10.593 1.00 96.75 90 VAL A C 1
ATOM 708 O O . VAL A 1 90 ? 1.189 -10.881 10.214 1.00 96.75 90 VAL A O 1
ATOM 711 N N . LYS A 1 91 ? 1.046 -13.092 10.514 1.00 96.62 91 LYS A N 1
ATOM 712 C CA . LYS A 1 91 ? 2.324 -13.363 9.844 1.00 96.62 91 LYS A CA 1
ATOM 713 C C . LYS A 1 91 ? 2.117 -13.494 8.344 1.00 96.62 91 LYS A C 1
ATOM 715 O O . LYS A 1 91 ? 1.183 -14.167 7.906 1.00 96.62 91 LYS A O 1
ATOM 720 N N . SER A 1 92 ? 3.029 -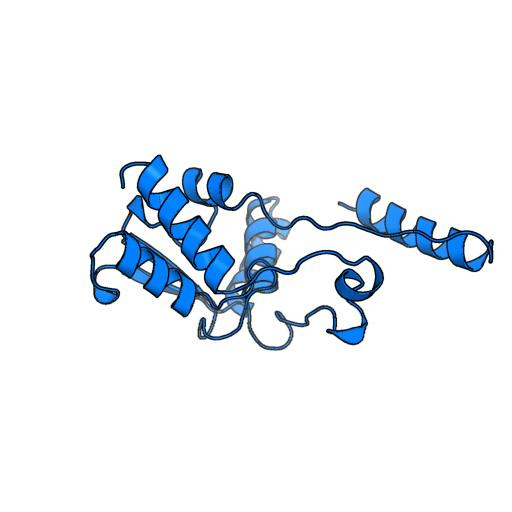12.938 7.560 1.00 95.00 92 SER A N 1
ATOM 721 C CA . SER A 1 92 ? 2.947 -13.012 6.095 1.00 95.00 92 SER A CA 1
ATOM 722 C C . SER A 1 92 ? 3.053 -14.451 5.583 1.00 95.00 92 SER A C 1
ATOM 724 O O . SER A 1 92 ? 2.317 -14.839 4.680 1.00 95.00 92 SER A O 1
ATOM 726 N N . ALA A 1 93 ? 3.860 -15.285 6.245 1.00 95.62 93 ALA A N 1
ATOM 727 C CA . ALA A 1 93 ? 3.959 -16.714 5.944 1.00 95.62 93 ALA A CA 1
ATOM 728 C C . ALA A 1 93 ? 2.634 -17.474 6.160 1.00 95.62 93 ALA A C 1
ATOM 730 O O . ALA A 1 93 ? 2.301 -18.380 5.395 1.00 95.62 93 ALA A O 1
ATOM 731 N N . ASP A 1 94 ? 1.851 -17.091 7.175 1.00 96.81 94 ASP A N 1
ATOM 732 C CA . ASP A 1 94 ? 0.546 -17.710 7.429 1.00 96.81 94 ASP A CA 1
ATOM 733 C C . ASP A 1 94 ? -0.461 -17.312 6.336 1.00 96.81 94 ASP A C 1
ATOM 735 O O . ASP A 1 94 ? -1.238 -18.151 5.879 1.00 96.81 94 ASP A O 1
ATOM 739 N N . LEU A 1 95 ? -0.408 -16.057 5.869 1.00 94.94 95 LEU A N 1
ATOM 740 C CA . LEU A 1 95 ? -1.219 -15.578 4.746 1.00 94.94 95 LEU A CA 1
ATOM 741 C C . LEU A 1 95 ? -0.882 -16.271 3.430 1.00 94.94 95 LEU A C 1
ATOM 743 O O . LEU A 1 95 ? -1.792 -16.646 2.697 1.00 94.94 95 LEU A O 1
ATOM 747 N N . GLU A 1 96 ? 0.401 -16.418 3.107 1.00 94.88 96 GLU A N 1
ATOM 748 C CA . GLU A 1 96 ? 0.820 -17.083 1.876 1.00 94.88 96 GLU A CA 1
ATOM 749 C C . GLU A 1 96 ? 0.356 -18.542 1.866 1.00 94.88 96 GLU A C 1
ATOM 751 O O . GLU A 1 96 ? -0.255 -18.997 0.895 1.00 94.88 96 GLU A O 1
ATOM 756 N N . LYS A 1 97 ? 0.562 -19.254 2.982 1.00 97.00 97 LYS A N 1
ATOM 757 C CA . LYS A 1 97 ? 0.083 -20.627 3.151 1.00 97.00 97 LYS A CA 1
ATOM 758 C C . LYS A 1 97 ? -1.433 -20.722 2.964 1.00 97.00 97 LYS A C 1
ATOM 760 O O . LYS A 1 97 ? -1.895 -21.515 2.143 1.00 97.00 97 LYS A O 1
ATOM 765 N N . ASP A 1 98 ? -2.202 -19.915 3.693 1.00 96.50 98 ASP A N 1
ATOM 766 C CA . ASP A 1 98 ? -3.665 -19.890 3.582 1.00 96.50 98 ASP A CA 1
ATOM 767 C C . ASP A 1 98 ? -4.117 -19.516 2.161 1.00 96.50 98 ASP A C 1
ATOM 769 O O . ASP A 1 98 ? -5.054 -20.101 1.614 1.00 96.50 98 ASP A O 1
ATOM 773 N N . GLY A 1 99 ? -3.403 -18.594 1.518 1.00 96.44 99 GLY A N 1
ATOM 774 C CA . GLY A 1 99 ? -3.664 -18.190 0.149 1.00 96.44 99 GLY A CA 1
ATOM 775 C C . GLY A 1 99 ? -3.501 -19.332 -0.852 1.00 96.44 99 GLY A C 1
ATOM 776 O O . GLY A 1 99 ? -4.394 -19.568 -1.670 1.00 96.44 99 GLY A O 1
ATOM 777 N N . HIS A 1 100 ? -2.417 -20.101 -0.753 1.00 96.88 100 HIS A N 1
ATOM 778 C CA . HIS A 1 100 ? -2.223 -21.295 -1.576 1.00 96.88 100 HIS A CA 1
ATOM 779 C C . HIS A 1 100 ? -3.281 -22.372 -1.308 1.00 96.88 100 HIS A C 1
ATOM 781 O O . HIS A 1 100 ? -3.807 -22.958 -2.257 1.00 96.88 100 HIS A O 1
ATOM 787 N N . GLU A 1 101 ? -3.637 -22.613 -0.043 1.00 97.75 101 GLU A N 1
ATOM 788 C CA . GLU A 1 101 ? -4.672 -23.588 0.322 1.00 97.75 101 GLU A CA 1
ATOM 789 C C . GLU A 1 101 ? -6.056 -23.211 -0.228 1.00 97.75 101 GLU A C 1
ATOM 791 O O . GLU A 1 101 ? -6.797 -24.086 -0.685 1.00 97.75 101 GLU A O 1
ATOM 796 N N . LYS A 1 102 ? -6.409 -21.921 -0.212 1.00 97.31 102 LYS A N 1
ATOM 797 C CA . LYS A 1 102 ? -7.651 -21.393 -0.798 1.00 97.31 102 LYS A CA 1
ATOM 798 C C . LYS A 1 102 ? -7.665 -21.521 -2.314 1.00 97.31 102 LYS A C 1
ATOM 800 O O . LYS A 1 102 ? -8.616 -22.072 -2.871 1.00 97.31 102 LYS A O 1
ATOM 805 N N . LEU A 1 103 ? -6.583 -21.114 -2.978 1.00 95.94 103 LEU A N 1
ATOM 806 C CA . LEU A 1 103 ? -6.468 -21.234 -4.433 1.00 95.94 103 LEU A CA 1
ATOM 807 C C . LEU A 1 103 ? -6.573 -22.690 -4.898 1.00 95.94 103 LEU A C 1
ATOM 809 O O . LEU A 1 103 ? -7.261 -22.964 -5.880 1.00 95.94 103 LEU A O 1
ATOM 813 N N . ALA A 1 104 ? -5.974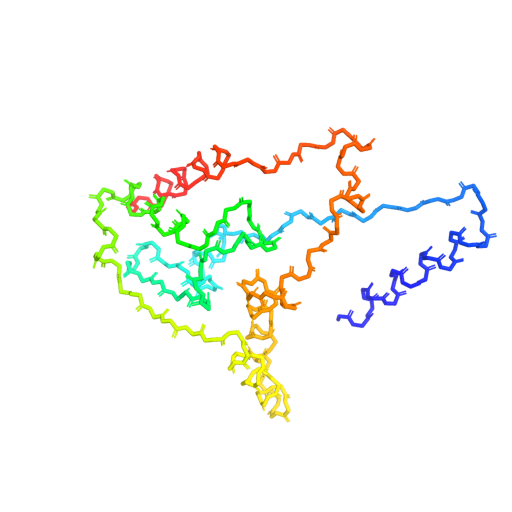 -23.635 -4.166 1.00 96.19 104 ALA A N 1
ATOM 814 C CA . ALA A 1 104 ? -6.084 -25.065 -4.460 1.00 96.19 104 ALA A CA 1
ATOM 815 C C . ALA A 1 104 ? -7.531 -25.593 -4.384 1.00 96.19 104 ALA A C 1
ATOM 817 O O . ALA A 1 104 ? -7.856 -26.598 -5.015 1.00 96.19 104 ALA A O 1
ATOM 818 N N . LYS A 1 105 ? -8.409 -24.911 -3.639 1.00 97.06 105 LYS A N 1
ATOM 819 C CA . LYS A 1 105 ? -9.837 -25.233 -3.491 1.00 97.06 105 LYS A CA 1
ATOM 820 C C . LYS A 1 105 ? -10.741 -24.408 -4.419 1.00 97.06 105 LYS A C 1
ATOM 822 O O . LYS A 1 105 ? -11.959 -24.514 -4.319 1.00 97.06 105 LYS A O 1
ATOM 827 N N . GLY A 1 106 ? -10.169 -23.594 -5.309 1.00 94.06 106 GLY A N 1
ATOM 828 C CA . GLY A 1 106 ? -10.919 -22.702 -6.199 1.00 94.06 106 GLY A CA 1
ATOM 829 C C . GLY A 1 106 ? -11.415 -21.412 -5.537 1.00 94.06 106 GLY A C 1
ATOM 830 O O . GLY A 1 106 ? -12.185 -20.678 -6.151 1.00 94.06 106 GLY A O 1
ATOM 831 N N . ASP A 1 107 ? -10.976 -21.113 -4.311 1.00 95.38 107 ASP A N 1
ATOM 832 C CA . ASP A 1 107 ? -11.246 -19.837 -3.653 1.00 95.38 107 ASP A CA 1
ATOM 833 C C . ASP A 1 107 ? -10.195 -18.798 -4.071 1.00 95.38 107 ASP A C 1
ATOM 835 O O . ASP A 1 107 ? -9.051 -18.785 -3.603 1.00 95.38 107 ASP A O 1
ATOM 839 N N . TYR A 1 108 ? -10.599 -17.899 -4.968 1.00 88.75 108 TYR A N 1
ATOM 840 C CA . TYR A 1 108 ? -9.735 -16.853 -5.506 1.00 88.75 108 TYR A CA 1
ATOM 841 C C . TYR A 1 108 ? -9.377 -15.754 -4.496 1.00 88.75 108 TYR A C 1
ATOM 843 O O . TYR A 1 108 ? -8.428 -15.009 -4.752 1.00 88.75 108 TYR A O 1
ATOM 851 N N . MET A 1 109 ? -10.031 -15.692 -3.327 1.00 87.06 109 MET A N 1
ATOM 852 C CA . MET A 1 109 ? -9.580 -14.826 -2.230 1.00 87.06 109 MET A CA 1
ATOM 853 C C . MET A 1 109 ? -8.195 -15.226 -1.724 1.00 87.06 109 MET A C 1
ATOM 855 O O . MET A 1 109 ? -7.473 -14.389 -1.184 1.00 87.06 109 MET A O 1
ATOM 859 N N . GLY A 1 110 ? -7.763 -16.466 -1.981 1.00 92.38 110 GLY A N 1
ATOM 860 C CA . GLY A 1 110 ? -6.390 -16.872 -1.716 1.00 92.38 110 GLY A CA 1
ATOM 861 C C . GLY A 1 110 ? -5.348 -16.038 -2.471 1.00 92.38 110 GLY A C 1
ATOM 862 O O . GLY A 1 110 ? -4.272 -15.771 -1.942 1.00 92.38 110 GLY A O 1
ATOM 863 N N . GLY A 1 111 ? -5.689 -15.527 -3.659 1.00 89.94 111 GLY A N 1
ATOM 864 C CA . GLY A 1 111 ? -4.825 -14.611 -4.406 1.00 89.94 111 GLY A CA 1
ATOM 865 C C . GLY A 1 111 ? -4.625 -13.266 -3.703 1.00 89.94 111 GLY A C 1
ATOM 866 O O . GLY A 1 111 ? -3.528 -12.717 -3.751 1.00 89.94 111 GLY A O 1
ATOM 867 N N . ILE A 1 112 ? -5.648 -12.759 -3.005 1.00 86.81 112 ILE A N 1
ATOM 868 C CA . ILE A 1 112 ? -5.531 -11.541 -2.190 1.00 86.81 112 ILE A CA 1
ATOM 869 C C . ILE A 1 112 ? -4.627 -11.791 -0.985 1.00 86.81 112 ILE A C 1
ATOM 871 O O . ILE A 1 112 ? -3.792 -10.949 -0.681 1.00 86.81 112 ILE A O 1
ATOM 875 N N . ASN A 1 113 ? -4.714 -12.958 -0.345 1.00 91.44 113 ASN A N 1
ATOM 876 C CA . ASN A 1 113 ? -3.862 -13.273 0.804 1.00 91.44 113 ASN A CA 1
ATOM 877 C C . ASN A 1 113 ? -2.381 -13.353 0.427 1.00 91.44 113 ASN A C 1
ATOM 879 O O . ASN A 1 113 ? -1.548 -12.754 1.106 1.00 91.44 113 ASN A O 1
ATOM 883 N N . ILE A 1 114 ? -2.067 -13.991 -0.704 1.00 91.88 114 ILE A N 1
ATOM 884 C CA . ILE A 1 114 ? -0.708 -13.983 -1.261 1.00 91.88 114 ILE A CA 1
ATOM 885 C C . ILE A 1 114 ? -0.296 -12.549 -1.610 1.00 91.88 114 ILE A C 1
ATOM 887 O O . ILE A 1 114 ? 0.789 -12.117 -1.238 1.00 91.88 114 ILE A O 1
ATOM 891 N N . LEU A 1 115 ? -1.164 -11.772 -2.267 1.00 87.88 115 LEU A N 1
ATOM 892 C CA . LEU A 1 115 ? -0.858 -10.378 -2.593 1.00 87.88 115 LEU A CA 1
ATOM 893 C C . LEU A 1 115 ? -0.538 -9.548 -1.340 1.00 87.88 115 LEU A C 1
ATOM 895 O O . LEU A 1 115 ? 0.420 -8.782 -1.370 1.00 87.88 115 LEU A O 1
ATOM 899 N N . MET A 1 116 ? -1.295 -9.696 -0.250 1.00 88.94 116 MET A N 1
ATOM 900 C CA . MET A 1 116 ? -1.053 -8.973 1.003 1.00 88.94 116 MET A CA 1
ATOM 901 C C . MET A 1 116 ? 0.260 -9.408 1.660 1.00 88.94 116 MET A C 1
ATOM 903 O 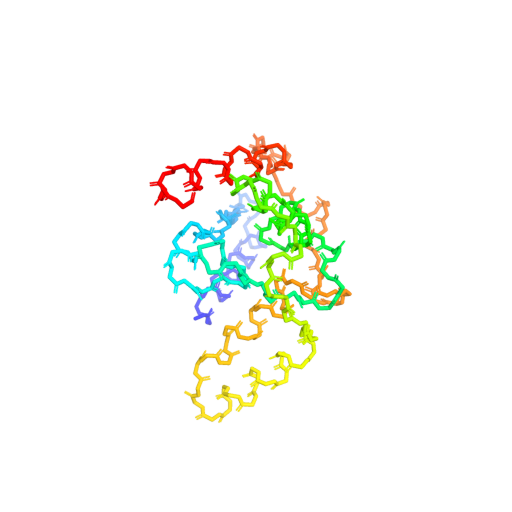O . MET A 1 116 ? 1.052 -8.542 2.031 1.00 88.94 116 MET A O 1
ATOM 907 N N . ALA A 1 117 ? 0.540 -10.716 1.715 1.00 91.44 117 ALA A N 1
ATOM 908 C CA . ALA A 1 117 ? 1.813 -11.237 2.216 1.00 91.44 117 ALA A CA 1
ATOM 909 C C . ALA A 1 117 ? 3.002 -10.621 1.461 1.00 91.44 117 ALA A C 1
ATOM 911 O O . ALA A 1 117 ? 3.898 -10.053 2.071 1.00 91.44 117 ALA A O 1
ATOM 912 N N . TRP A 1 118 ? 2.955 -10.621 0.129 1.00 88.94 118 TRP A N 1
ATOM 913 C CA . TRP A 1 118 ? 4.020 -10.087 -0.729 1.00 88.94 118 TRP A CA 1
ATOM 914 C C . TRP A 1 118 ? 4.030 -8.553 -0.866 1.00 88.94 118 TRP A C 1
ATOM 916 O O . TRP A 1 118 ? 4.944 -7.991 -1.467 1.00 88.94 118 TRP A O 1
ATOM 926 N N . SER A 1 119 ? 3.012 -7.856 -0.354 1.00 85.69 119 SER A N 1
ATOM 927 C CA . SER A 1 119 ? 2.958 -6.385 -0.363 1.00 85.69 119 SER A CA 1
ATOM 928 C C . SER A 1 119 ? 3.462 -5.769 0.939 1.00 85.69 119 SER A C 1
ATOM 930 O O . SER A 1 119 ? 3.954 -4.637 0.923 1.00 85.69 119 SER A O 1
ATOM 932 N N . PHE A 1 120 ? 3.309 -6.479 2.057 1.00 87.88 120 PHE A N 1
ATOM 933 C CA . PHE A 1 120 ? 3.551 -5.950 3.402 1.00 87.88 120 PHE A CA 1
ATOM 934 C C . PHE A 1 120 ? 4.487 -6.797 4.258 1.00 87.88 120 PHE A C 1
ATOM 936 O O . PHE A 1 120 ? 4.909 -6.327 5.313 1.00 87.88 120 PHE A O 1
ATOM 943 N N . GLY A 1 121 ? 4.778 -8.028 3.842 1.00 90.00 121 GLY A N 1
ATOM 944 C CA . GLY A 1 121 ? 5.604 -8.931 4.619 1.00 90.00 121 GLY A CA 1
ATOM 945 C C . GLY A 1 121 ? 7.064 -8.529 4.658 1.00 90.00 121 GLY A C 1
ATOM 946 O O . GLY A 1 121 ? 7.554 -7.811 3.793 1.00 90.00 121 GLY A O 1
ATOM 947 N N . GLU A 1 122 ? 7.770 -9.011 5.671 1.00 90.12 122 GLU A N 1
ATOM 948 C CA . GLU A 1 122 ? 9.179 -8.687 5.895 1.00 90.12 122 GLU A CA 1
ATOM 949 C C . GLU A 1 122 ? 10.131 -9.708 5.254 1.00 90.12 122 GLU A C 1
ATOM 951 O O . GLU A 1 122 ? 9.751 -10.821 4.892 1.00 90.12 122 GLU A O 1
ATOM 956 N N . GLY A 1 123 ? 11.407 -9.339 5.116 1.00 87.44 123 GLY A N 1
ATOM 957 C CA . GLY A 1 123 ? 12.428 -10.233 4.567 1.00 87.44 123 GLY A CA 1
ATOM 958 C C . GLY A 1 123 ? 12.213 -10.512 3.080 1.00 87.44 123 GLY A C 1
ATOM 959 O O . GLY A 1 123 ? 12.202 -9.582 2.276 1.00 87.44 123 GLY A O 1
ATOM 960 N N . GLU A 1 124 ? 12.062 -11.785 2.711 1.00 84.38 124 GLU A N 1
ATOM 961 C CA . GLU A 1 124 ? 11.902 -12.214 1.312 1.00 84.38 124 GLU A CA 1
ATOM 962 C C . GLU A 1 124 ? 10.625 -11.674 0.651 1.00 84.38 124 GLU A C 1
ATOM 964 O O . GLU A 1 124 ? 10.626 -11.394 -0.548 1.00 84.38 124 GLU A O 1
ATOM 969 N N . TYR A 1 125 ? 9.577 -11.425 1.441 1.00 81.25 125 TYR A N 1
ATOM 970 C CA . TYR A 1 125 ? 8.340 -10.801 0.973 1.00 81.25 125 TYR A CA 1
ATOM 971 C C . TYR A 1 125 ? 8.527 -9.324 0.597 1.00 81.25 125 TYR A C 1
ATOM 973 O O . TYR A 1 125 ? 7.843 -8.836 -0.301 1.00 81.25 125 TYR A O 1
ATOM 981 N N . ASN A 1 126 ? 9.496 -8.632 1.214 1.00 74.56 126 ASN A N 1
ATOM 982 C CA . ASN A 1 126 ? 9.893 -7.268 0.854 1.00 74.56 126 ASN A CA 1
ATOM 983 C C . ASN A 1 126 ? 11.169 -7.232 -0.003 1.00 74.56 126 ASN A C 1
ATOM 985 O O . ASN A 1 126 ? 12.012 -6.341 0.150 1.00 74.56 126 ASN A O 1
ATOM 989 N N . ALA A 1 127 ? 11.327 -8.198 -0.912 1.00 63.06 127 ALA A N 1
ATOM 990 C CA . ALA A 1 127 ? 12.312 -8.122 -1.984 1.00 63.06 127 ALA A CA 1
ATOM 991 C C . ALA A 1 127 ? 11.933 -6.971 -2.935 1.00 63.06 127 ALA A C 1
ATOM 993 O O . ALA A 1 127 ? 11.241 -7.136 -3.942 1.00 63.06 127 ALA A O 1
ATOM 994 N N . THR A 1 128 ? 12.332 -5.765 -2.547 1.00 60.94 128 THR A N 1
ATOM 995 C CA . THR A 1 128 ? 12.113 -4.520 -3.277 1.00 60.94 128 THR A CA 1
ATOM 996 C C . THR A 1 128 ? 12.780 -4.608 -4.649 1.00 60.94 128 THR A C 1
ATOM 998 O O . THR A 1 128 ? 13.839 -5.222 -4.796 1.00 60.94 128 THR A O 1
ATOM 1001 N N . VAL A 1 129 ? 12.182 -3.966 -5.666 1.00 66.50 129 VAL A N 1
ATOM 1002 C CA . VAL A 1 129 ? 12.964 -3.579 -6.851 1.00 66.50 129 VAL A CA 1
ATOM 1003 C C . VAL A 1 129 ? 14.101 -2.743 -6.296 1.00 66.50 129 VAL A C 1
ATOM 1005 O O . VAL A 1 129 ? 13.840 -1.778 -5.570 1.00 66.50 129 VAL A O 1
ATOM 1008 N N . LYS A 1 130 ? 15.340 -3.173 -6.529 1.00 70.75 130 LYS A N 1
ATOM 1009 C CA . LYS A 1 130 ? 16.475 -2.471 -5.954 1.00 70.75 130 LYS A CA 1
ATOM 1010 C C . LYS A 1 130 ? 16.419 -1.031 -6.427 1.00 70.75 130 LYS A C 1
ATOM 1012 O O . LYS A 1 130 ? 15.998 -0.753 -7.545 1.00 70.75 130 LYS A O 1
ATOM 1017 N N . GLU A 1 131 ? 16.860 -0.120 -5.579 1.00 70.69 131 GLU A N 1
ATOM 1018 C CA . GLU A 1 131 ? 16.837 1.307 -5.889 1.00 70.69 131 GLU A CA 1
ATOM 1019 C C . GLU A 1 131 ? 17.524 1.622 -7.234 1.00 70.69 131 GLU A C 1
ATOM 1021 O O . GLU A 1 131 ? 17.060 2.480 -7.983 1.00 70.69 131 GLU A O 1
ATOM 1026 N N . GLU A 1 132 ? 18.573 0.861 -7.567 1.00 73.94 132 GLU A N 1
ATOM 1027 C CA . GLU A 1 132 ? 19.308 0.903 -8.840 1.00 73.94 132 GLU A CA 1
ATOM 1028 C C . GLU A 1 132 ? 18.481 0.495 -10.075 1.00 73.94 132 GLU A C 1
ATOM 1030 O O . GLU A 1 132 ? 18.768 0.957 -11.177 1.00 73.94 132 GLU A O 1
ATOM 1035 N N . ASP A 1 133 ? 17.430 -0.305 -9.893 1.00 76.12 133 ASP A N 1
ATOM 1036 C CA . ASP A 1 133 ? 16.555 -0.813 -10.955 1.00 76.12 133 ASP A CA 1
ATOM 1037 C C . ASP A 1 133 ? 15.321 0.091 -11.184 1.00 76.12 133 ASP A C 1
ATOM 1039 O O . ASP A 1 133 ? 14.532 -0.127 -12.108 1.00 76.12 133 ASP A O 1
ATOM 1043 N N . VAL A 1 134 ? 15.121 1.128 -10.359 1.00 78.94 134 VAL A N 1
ATOM 1044 C CA . VAL A 1 134 ? 13.969 2.037 -10.462 1.00 78.94 134 VAL A CA 1
ATOM 1045 C C . VAL A 1 134 ? 14.268 3.209 -11.406 1.00 78.94 134 VAL A C 1
ATOM 1047 O O . VAL A 1 134 ? 15.031 4.124 -11.095 1.00 78.94 134 VAL A O 1
ATOM 1050 N N . ALA A 1 135 ? 13.568 3.257 -12.543 1.00 82.19 135 ALA A N 1
ATOM 1051 C CA . ALA A 1 135 ? 13.793 4.250 -13.599 1.00 82.19 135 ALA A CA 1
ATOM 1052 C C . ALA A 1 135 ? 13.241 5.667 -13.318 1.00 82.19 135 ALA A C 1
ATOM 1054 O O . ALA A 1 135 ? 13.401 6.549 -14.161 1.00 82.19 135 ALA A O 1
ATOM 1055 N N . ASN A 1 136 ? 12.609 5.938 -12.166 1.00 85.75 136 ASN A N 1
ATOM 1056 C CA . ASN A 1 136 ? 12.028 7.260 -11.871 1.00 85.75 136 ASN A CA 1
ATOM 1057 C C . ASN A 1 136 ? 13.033 8.406 -12.058 1.00 85.75 136 ASN A C 1
ATOM 1059 O O . ASN A 1 136 ? 12.695 9.408 -12.680 1.00 85.75 136 ASN A O 1
ATOM 1063 N N . GLY A 1 137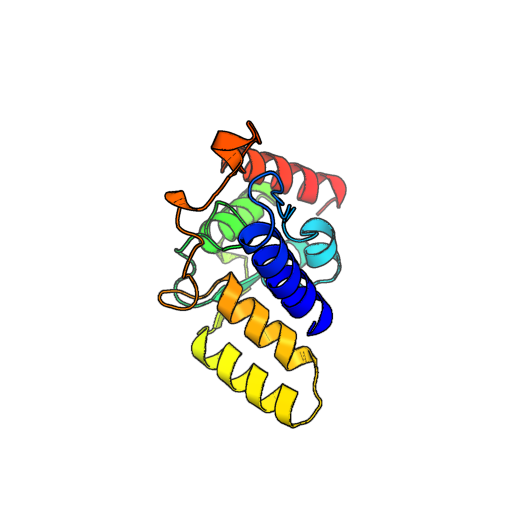 ? 14.268 8.244 -11.569 1.00 83.25 137 GLY A N 1
ATOM 1064 C CA . GLY A 1 137 ? 15.314 9.261 -11.713 1.00 83.25 137 GLY A CA 1
ATOM 1065 C C . GLY A 1 137 ? 15.720 9.488 -13.171 1.00 83.25 137 GLY A C 1
ATOM 1066 O O . GLY A 1 137 ? 15.849 10.631 -13.600 1.00 83.25 137 GLY A O 1
ATOM 1067 N N . LEU A 1 138 ? 15.839 8.408 -13.950 1.00 84.69 138 LEU A N 1
ATOM 1068 C CA . LEU A 1 138 ? 16.134 8.464 -15.386 1.00 84.69 138 LEU A CA 1
ATOM 1069 C C . LEU A 1 138 ? 15.029 9.188 -16.171 1.00 84.69 138 LEU A C 1
ATOM 1071 O O . LEU A 1 138 ? 15.315 9.930 -17.105 1.00 84.69 138 LEU A O 1
ATOM 1075 N N . LEU A 1 139 ? 13.772 8.973 -15.785 1.00 86.44 139 LEU A N 1
ATOM 1076 C CA . LEU A 1 139 ? 12.595 9.516 -16.464 1.00 86.44 139 LEU A CA 1
ATOM 1077 C C . LEU A 1 139 ? 12.148 10.882 -15.914 1.00 86.44 139 LEU A C 1
ATOM 1079 O O . LEU A 1 139 ? 11.172 11.443 -16.408 1.00 86.44 139 LEU A O 1
ATOM 1083 N N . GLY A 1 140 ? 12.816 11.408 -14.881 1.00 87.44 140 GLY A N 1
ATOM 1084 C CA . GLY A 1 140 ? 12.410 12.639 -14.196 1.00 87.44 140 GLY A CA 1
ATOM 1085 C C . GLY A 1 140 ? 11.050 12.538 -13.493 1.00 87.44 140 GLY A C 1
ATOM 1086 O O . GLY A 1 140 ? 10.386 13.553 -13.287 1.00 87.44 140 GLY A O 1
ATOM 1087 N N . LEU A 1 141 ? 10.609 11.323 -13.150 1.00 85.56 141 LEU A N 1
ATOM 1088 C CA . LEU A 1 141 ? 9.320 11.083 -12.508 1.00 85.56 141 LEU A CA 1
ATOM 1089 C C . LEU A 1 141 ? 9.422 11.297 -10.993 1.00 85.56 141 LEU A C 1
ATOM 1091 O O . LEU A 1 141 ? 10.369 10.807 -10.367 1.00 85.56 141 LEU A O 1
ATOM 1095 N N . PRO A 1 142 ? 8.431 11.964 -10.374 1.00 82.00 142 PRO A N 1
ATOM 1096 C CA . PRO A 1 142 ? 8.408 12.128 -8.931 1.00 82.00 142 PRO A CA 1
ATOM 1097 C C . PRO A 1 142 ? 8.282 10.769 -8.238 1.00 82.00 142 PRO A C 1
ATOM 1099 O O . PRO A 1 142 ? 7.783 9.790 -8.802 1.00 82.00 142 PRO A O 1
ATOM 1102 N N . ARG A 1 143 ? 8.724 10.721 -6.984 1.00 79.44 143 ARG A N 1
ATOM 1103 C CA . ARG A 1 143 ? 8.460 9.601 -6.083 1.00 79.44 143 ARG A CA 1
ATOM 1104 C C . ARG A 1 143 ? 7.488 10.026 -5.000 1.00 79.44 143 ARG A C 1
ATOM 1106 O O . ARG A 1 143 ? 7.405 11.207 -4.665 1.00 79.44 143 ARG A O 1
ATOM 1113 N N . GLY A 1 144 ? 6.778 9.045 -4.448 1.00 77.88 144 GLY A N 1
ATOM 1114 C CA . GLY A 1 144 ? 6.052 9.248 -3.202 1.00 77.88 144 GLY A CA 1
ATOM 1115 C C . GLY A 1 144 ? 7.002 9.770 -2.122 1.00 77.88 144 GLY A C 1
ATOM 1116 O O . GLY A 1 144 ? 8.183 9.424 -2.093 1.00 77.88 144 GLY A O 1
ATOM 1117 N N . THR A 1 145 ? 6.490 10.633 -1.258 1.00 84.56 145 THR A N 1
ATOM 1118 C CA . THR A 1 145 ? 7.202 11.134 -0.079 1.00 84.56 145 THR A CA 1
ATOM 1119 C C . THR A 1 145 ? 6.310 10.923 1.130 1.00 84.56 145 THR A C 1
ATOM 1121 O O . THR A 1 145 ? 5.090 10.863 0.974 1.00 84.56 145 THR A O 1
ATOM 1124 N N . GLU A 1 146 ? 6.887 10.846 2.329 1.00 85.25 146 GLU A N 1
ATOM 1125 C CA . GLU A 1 146 ? 6.095 10.752 3.564 1.00 85.25 146 GLU A CA 1
ATOM 1126 C C . GLU A 1 146 ? 5.074 11.900 3.648 1.00 85.25 146 GLU A C 1
ATOM 1128 O O . GLU A 1 146 ? 3.884 11.648 3.798 1.00 85.25 146 GLU A O 1
ATOM 1133 N N . LYS A 1 147 ? 5.506 13.139 3.369 1.00 88.88 147 LYS A N 1
ATOM 1134 C CA . LYS A 1 147 ? 4.638 14.327 3.294 1.00 88.88 147 LYS A CA 1
ATOM 1135 C C . LYS A 1 147 ? 3.490 14.180 2.290 1.00 88.88 147 LYS A C 1
ATOM 1137 O O . LYS A 1 147 ? 2.373 14.599 2.566 1.00 88.88 147 LYS A O 1
ATOM 1142 N N . GLY A 1 148 ? 3.751 13.581 1.127 1.00 89.75 148 GLY A N 1
ATOM 1143 C CA . GLY A 1 148 ? 2.709 13.315 0.133 1.00 89.75 148 GLY A CA 1
ATOM 1144 C C . GLY A 1 148 ? 1.660 12.319 0.635 1.00 89.75 148 GLY A C 1
ATOM 1145 O O . GLY A 1 148 ? 0.476 12.486 0.357 1.00 89.75 148 GLY A O 1
ATOM 1146 N N . VAL A 1 149 ? 2.075 11.312 1.410 1.00 88.69 149 VAL A N 1
ATOM 1147 C CA . VAL A 1 149 ? 1.149 10.363 2.047 1.00 88.69 149 VAL A CA 1
ATOM 1148 C C . VAL A 1 149 ? 0.355 11.041 3.168 1.00 88.69 149 VAL A C 1
ATOM 1150 O O . VAL A 1 149 ? -0.845 10.809 3.281 1.00 88.69 149 VAL A O 1
ATOM 1153 N N . GLU A 1 150 ? 0.983 11.918 3.954 1.00 91.12 150 GLU A N 1
ATOM 1154 C CA . GLU A 1 150 ? 0.309 12.712 4.991 1.00 91.12 150 GLU A CA 1
ATOM 1155 C C . GLU A 1 150 ? -0.783 13.623 4.417 1.00 91.12 150 GLU A C 1
ATOM 1157 O O . GLU A 1 150 ? -1.914 13.636 4.906 1.00 91.12 150 GLU A O 1
ATOM 1162 N N . GLU A 1 151 ? -0.461 14.374 3.360 1.00 93.44 151 GLU A N 1
ATOM 1163 C CA . GLU A 1 151 ? -1.411 15.250 2.668 1.00 93.44 151 GLU A CA 1
ATOM 1164 C C . GLU A 1 151 ? -2.584 14.452 2.087 1.00 93.44 151 GLU A C 1
ATOM 1166 O O . GLU A 1 151 ? -3.741 14.846 2.255 1.00 93.44 151 GLU A O 1
ATOM 1171 N N . TRP A 1 152 ? -2.296 13.298 1.479 1.00 92.19 152 TRP A N 1
ATOM 1172 C CA . TRP A 1 152 ? -3.320 12.397 0.959 1.00 92.19 152 TRP A CA 1
ATOM 1173 C C . TRP A 1 152 ? -4.228 11.841 2.067 1.00 92.19 152 TRP A C 1
ATOM 1175 O O . TRP A 1 152 ? -5.448 11.873 1.915 1.00 92.19 152 TRP A O 1
ATOM 1185 N N . ALA A 1 153 ? -3.679 11.363 3.189 1.00 93.25 153 ALA A N 1
ATOM 1186 C CA . ALA A 1 153 ? -4.489 10.785 4.266 1.00 93.25 153 ALA A CA 1
ATOM 1187 C C . ALA A 1 153 ? -5.436 11.825 4.883 1.00 93.25 153 ALA A C 1
ATOM 1189 O O . ALA A 1 153 ? -6.608 11.531 5.127 1.00 93.25 153 ALA A O 1
ATOM 1190 N N . ARG A 1 154 ? -4.954 13.063 5.054 1.00 95.19 154 ARG A N 1
ATOM 1191 C CA . ARG A 1 154 ? -5.770 14.209 5.477 1.00 95.19 154 ARG A CA 1
ATOM 1192 C C . ARG A 1 154 ? -6.926 14.468 4.516 1.00 95.19 154 ARG A C 1
ATOM 1194 O O . ARG A 1 154 ? -8.061 14.673 4.946 1.00 95.19 154 ARG A O 1
ATOM 1201 N N . GLU A 1 155 ? -6.654 14.486 3.212 1.00 95.81 155 GLU A N 1
ATOM 1202 C CA . GLU A 1 155 ? -7.685 14.692 2.193 1.00 95.81 155 GLU A CA 1
ATOM 1203 C C . GLU A 1 155 ? -8.691 13.535 2.150 1.00 95.81 155 GLU A C 1
ATOM 1205 O O . GLU A 1 155 ? -9.899 13.769 2.040 1.00 95.81 155 GLU A O 1
ATOM 1210 N N . TYR A 1 156 ? -8.221 12.296 2.299 1.00 95.19 156 TYR A N 1
ATOM 1211 C CA . TYR A 1 156 ? -9.068 11.112 2.389 1.00 95.19 156 TYR A CA 1
ATOM 1212 C C . TYR A 1 156 ? -10.062 11.237 3.554 1.00 95.19 156 TYR A C 1
ATOM 1214 O O . TYR A 1 156 ? -11.270 11.217 3.322 1.00 95.19 156 TYR A O 1
ATOM 1222 N N . VAL A 1 157 ? -9.579 11.472 4.778 1.00 96.12 157 VAL A N 1
ATOM 1223 C CA . VAL A 1 157 ? -10.428 11.638 5.973 1.00 96.12 157 VAL A CA 1
ATOM 1224 C C . VAL A 1 157 ? -11.429 12.783 5.775 1.00 96.12 157 VAL A C 1
ATOM 1226 O O . VAL A 1 157 ? -12.644 12.587 5.858 1.00 96.12 157 VAL A O 1
ATOM 1229 N N . LYS A 1 158 ? -10.940 13.963 5.369 1.00 96.44 158 LYS A N 1
ATOM 1230 C CA . LYS A 1 158 ? -11.773 15.152 5.136 1.00 96.44 158 LYS A CA 1
ATOM 1231 C C . LYS A 1 158 ? -12.874 14.923 4.097 1.00 96.44 158 LYS A C 1
ATOM 1233 O O . LYS A 1 158 ? -13.993 15.391 4.282 1.00 96.44 158 LYS A O 1
ATOM 1238 N N . SER A 1 159 ? -12.560 14.262 2.983 1.00 96.19 159 SER A N 1
ATOM 1239 C CA . SER A 1 159 ? -13.508 14.061 1.877 1.00 96.19 159 SER A CA 1
ATOM 1240 C C . SER A 1 159 ? -14.582 13.015 2.179 1.00 96.19 159 SER A C 1
ATOM 1242 O O . SER A 1 159 ? -15.649 13.068 1.570 1.00 96.19 159 SER A O 1
ATOM 1244 N N . ARG A 1 160 ? -14.329 12.095 3.121 1.00 94.25 160 ARG A N 1
ATOM 1245 C CA . ARG A 1 160 ? -15.304 11.092 3.578 1.00 94.25 160 ARG A CA 1
ATOM 1246 C C . ARG A 1 160 ? -16.106 11.549 4.800 1.00 94.25 160 ARG A C 1
ATOM 1248 O O . ARG A 1 160 ? -17.131 10.943 5.095 1.00 94.25 160 ARG A O 1
ATOM 1255 N N . GLY A 1 161 ? -15.686 12.625 5.469 1.00 92.19 161 GLY A N 1
ATOM 1256 C CA . GLY A 1 161 ? -16.362 13.136 6.664 1.00 92.19 161 GLY A CA 1
ATOM 1257 C C . GLY A 1 161 ? -16.323 12.151 7.833 1.00 92.19 161 GLY A C 1
ATOM 1258 O O . GLY A 1 161 ? -17.274 12.107 8.615 1.00 92.19 161 GLY A O 1
ATOM 1259 N N . ILE A 1 162 ? -15.259 11.346 7.890 1.00 88.69 162 ILE A N 1
ATOM 1260 C CA . ILE A 1 162 ? -14.949 10.433 8.994 1.00 88.69 162 ILE A CA 1
ATOM 1261 C C . ILE A 1 162 ? -13.963 11.075 9.961 1.00 88.69 162 ILE A C 1
ATOM 1263 O O . ILE A 1 162 ? -13.267 12.026 9.539 1.00 88.69 162 ILE A O 1
#

Secondary structure (DSSP, 8-state):
-HHHHHHHHHHHHHHHH-TT-----------HHHHHHTT-SSEETTTTEEEEETTS-SB-SS-SSBHHHHHHHHHHHHT--GGGSEEEEE-HHHHHHHHHHHHHTT-THHHHHHHHHHHH-SGGGG-PPPGGG-THHHHT-----HHHHHHHHHHHHHHHT-